Protein AF-A0A368GTR0-F1 (afdb_monomer_lite)

Structure (mmCIF, N/CA/C/O backbone):
data_AF-A0A368GTR0-F1
#
_entry.id   AF-A0A368GTR0-F1
#
loop_
_atom_site.group_PDB
_atom_site.id
_atom_site.type_symbol
_atom_site.label_atom_id
_atom_site.label_alt_id
_atom_site.label_comp_id
_atom_site.label_asym_id
_atom_site.label_entity_id
_atom_site.label_seq_id
_atom_site.pdbx_PDB_ins_code
_atom_site.Cartn_x
_atom_site.Cartn_y
_atom_site.Cartn_z
_atom_site.occupancy
_atom_site.B_iso_or_equiv
_atom_site.auth_seq_id
_atom_site.auth_comp_id
_atom_site.auth_asym_id
_atom_site.auth_atom_id
_atom_site.pdbx_PDB_model_num
ATOM 1 N N . MET A 1 1 ? -4.993 -14.520 -5.373 1.00 55.75 1 MET A N 1
ATOM 2 C CA . MET A 1 1 ? -6.167 -13.980 -4.657 1.00 55.75 1 MET A CA 1
ATOM 3 C C . MET A 1 1 ? -5.636 -13.369 -3.374 1.00 55.75 1 MET A C 1
ATOM 5 O O . MET A 1 1 ? -4.910 -14.067 -2.679 1.00 55.75 1 MET A O 1
ATOM 9 N N . ASN A 1 2 ? -5.884 -12.081 -3.132 1.00 76.06 2 ASN A N 1
ATOM 10 C CA . ASN A 1 2 ? -5.374 -11.380 -1.949 1.00 76.06 2 ASN A CA 1
ATOM 11 C C . ASN A 1 2 ? -6.416 -11.450 -0.828 1.00 76.06 2 ASN A C 1
ATOM 13 O O . ASN A 1 2 ? -7.612 -11.373 -1.110 1.00 76.06 2 ASN A O 1
ATOM 17 N N . ASP A 1 3 ? -5.962 -11.603 0.414 1.00 86.75 3 ASP A N 1
ATOM 18 C CA . ASP A 1 3 ? -6.823 -11.516 1.594 1.00 86.75 3 ASP A CA 1
ATOM 19 C C . ASP A 1 3 ? -7.065 -10.044 1.948 1.00 86.75 3 ASP A C 1
ATOM 21 O O . ASP A 1 3 ? -6.126 -9.303 2.238 1.00 86.75 3 ASP A O 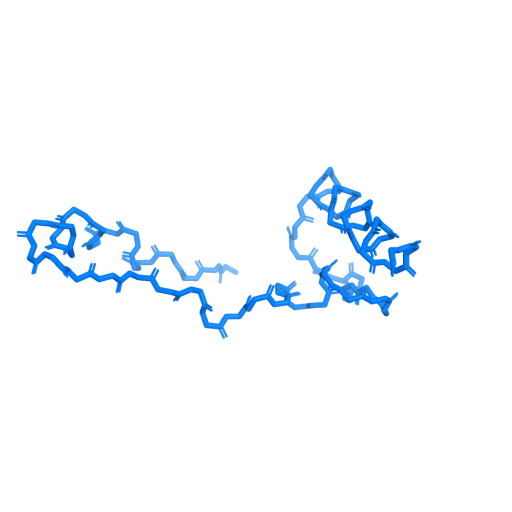1
ATOM 25 N N . ASN A 1 4 ? -8.333 -9.638 1.913 1.00 89.81 4 ASN A N 1
ATOM 26 C CA . ASN A 1 4 ? -8.778 -8.279 2.214 1.00 89.81 4 ASN A CA 1
ATOM 27 C C . ASN A 1 4 ? -9.726 -8.235 3.433 1.00 89.81 4 ASN A C 1
ATOM 29 O O . ASN A 1 4 ? -10.375 -7.213 3.659 1.00 89.81 4 ASN A O 1
ATOM 33 N N . SER A 1 5 ? -9.813 -9.315 4.221 1.00 93.31 5 SER A N 1
ATOM 34 C CA . SER A 1 5 ? -10.751 -9.465 5.351 1.00 93.31 5 SER A CA 1
ATOM 35 C C . SER A 1 5 ? -10.599 -8.388 6.433 1.00 93.31 5 SER A C 1
ATOM 37 O O . SER A 1 5 ? -11.577 -7.985 7.057 1.00 93.31 5 SER A O 1
ATOM 39 N N . VAL A 1 6 ? -9.395 -7.828 6.604 1.00 91.81 6 VAL A N 1
ATOM 40 C CA . VAL A 1 6 ? -9.136 -6.686 7.505 1.00 91.81 6 VAL A CA 1
ATOM 41 C C . VAL A 1 6 ? -10.064 -5.494 7.233 1.00 91.81 6 VAL A C 1
ATOM 43 O O . VAL A 1 6 ? -10.423 -4.776 8.169 1.00 91.81 6 VAL A O 1
ATOM 46 N N . GLY A 1 7 ? -10.481 -5.286 5.978 1.00 93.38 7 GLY A N 1
ATOM 47 C CA . GLY A 1 7 ? -11.373 -4.190 5.594 1.00 93.38 7 GLY A CA 1
ATOM 48 C C . GLY A 1 7 ? -12.714 -4.207 6.335 1.00 93.38 7 GLY A C 1
ATOM 49 O O . GLY A 1 7 ? -13.245 -3.144 6.665 1.00 93.38 7 GLY A O 1
ATOM 50 N N . GLU A 1 8 ? -13.215 -5.395 6.678 1.00 95.88 8 GLU A N 1
ATOM 51 C CA . GLU A 1 8 ? -14.502 -5.597 7.357 1.00 95.88 8 GLU A CA 1
ATOM 52 C C . GLU A 1 8 ? -14.519 -5.026 8.786 1.00 95.88 8 GLU A C 1
ATOM 54 O O . GLU A 1 8 ? -15.575 -4.675 9.310 1.00 95.88 8 GLU A O 1
ATOM 59 N N . PHE A 1 9 ? -13.348 -4.863 9.410 1.00 95.88 9 PHE A N 1
ATOM 60 C CA . PHE A 1 9 ? -13.213 -4.398 10.794 1.00 95.88 9 PHE A CA 1
ATOM 61 C C . PHE A 1 9 ? -12.869 -2.907 10.917 1.00 95.88 9 PHE A C 1
ATOM 63 O O . PHE A 1 9 ? -12.779 -2.383 12.028 1.00 95.88 9 PHE A O 1
ATOM 70 N N . THR A 1 10 ? -12.700 -2.194 9.801 1.00 95.12 10 THR A N 1
ATOM 71 C CA . THR A 1 10 ? -12.241 -0.791 9.793 1.00 95.12 10 THR A CA 1
ATOM 72 C C . THR A 1 10 ? -13.137 0.142 10.616 1.00 95.12 10 THR A C 1
ATOM 74 O O . THR A 1 10 ? -12.625 0.931 11.411 1.00 95.12 10 THR A O 1
ATOM 77 N N . PHE A 1 11 ? -14.463 -0.002 10.521 1.00 95.69 11 PHE A N 1
ATOM 78 C CA . PHE A 1 11 ? -15.421 0.768 11.328 1.00 95.69 11 PHE A CA 1
ATOM 79 C C . PHE A 1 11 ? -15.314 0.463 12.831 1.00 95.69 11 PHE A C 1
ATOM 81 O O . PHE A 1 11 ? -15.347 1.366 13.667 1.00 95.69 11 PHE A O 1
ATOM 88 N N . LEU A 1 12 ? -15.138 -0.814 13.190 1.00 97.50 12 LEU A N 1
ATOM 89 C CA . LEU A 1 12 ? -14.948 -1.234 14.580 1.00 97.50 12 LEU A CA 1
ATOM 90 C C . LEU A 1 12 ? -13.678 -0.615 15.176 1.00 97.50 12 LEU A C 1
ATOM 92 O O . LEU A 1 12 ? -13.703 -0.153 16.317 1.00 97.50 12 LEU A O 1
ATOM 96 N N . PHE A 1 13 ? -12.579 -0.611 14.417 1.00 97.00 13 PHE A N 1
ATOM 97 C CA . PHE A 1 13 ? -11.309 -0.035 14.856 1.00 97.00 13 PHE A CA 1
ATOM 98 C C . PHE A 1 13 ? -11.426 1.471 15.075 1.00 97.00 13 PHE A C 1
ATOM 100 O O . PHE A 1 13 ? -11.057 1.954 16.145 1.00 97.00 13 PHE A O 1
ATOM 107 N N . GLN A 1 14 ? -12.035 2.190 14.129 1.00 96.12 14 GLN A N 1
ATOM 108 C CA . GLN A 1 14 ? -12.269 3.631 14.245 1.00 96.12 14 GLN A CA 1
ATOM 109 C C . GLN A 1 14 ? -13.096 3.982 15.488 1.00 96.12 14 GLN A C 1
ATOM 111 O O . GLN A 1 14 ? -12.675 4.821 16.282 1.00 96.12 14 GLN A O 1
ATOM 116 N N . ASN A 1 15 ? -14.212 3.284 15.727 1.00 97.88 15 ASN A N 1
ATOM 117 C CA . ASN A 1 15 ? -15.070 3.540 16.891 1.00 97.88 15 ASN A CA 1
ATOM 118 C C . ASN A 1 15 ? -14.388 3.258 18.236 1.00 97.88 15 ASN A C 1
ATOM 120 O O . ASN A 1 15 ? -14.791 3.810 19.257 1.00 97.88 15 ASN A O 1
ATOM 124 N N . LYS A 1 16 ? -13.369 2.393 18.255 1.00 97.81 16 LYS A N 1
ATOM 125 C CA . LYS A 1 16 ? -12.577 2.080 19.453 1.00 97.81 16 LYS A CA 1
ATOM 126 C C . LYS A 1 16 ? -11.317 2.939 19.591 1.00 97.81 16 LYS A C 1
ATOM 128 O O . LYS A 1 16 ? -10.552 2.718 20.524 1.00 97.81 16 LYS A O 1
ATOM 133 N N . GLY A 1 17 ? -11.081 3.885 18.679 1.00 97.19 17 GLY A N 1
ATOM 134 C CA . GLY A 1 17 ? -9.858 4.691 18.664 1.00 97.19 17 GLY A CA 1
ATOM 135 C C . GLY A 1 17 ? -8.597 3.883 18.337 1.00 97.19 17 GLY A C 1
ATOM 136 O O . GLY A 1 17 ? -7.505 4.246 18.765 1.00 97.19 17 GLY A O 1
ATOM 137 N N . ILE A 1 18 ? -8.735 2.773 17.607 1.00 97.81 18 ILE A N 1
ATOM 138 C CA . ILE A 1 18 ? 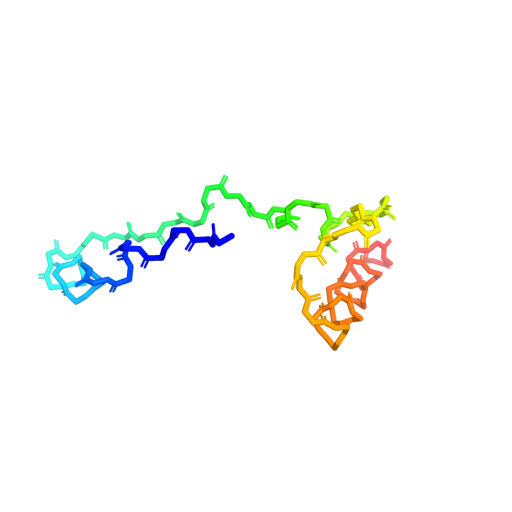-7.627 1.903 17.205 1.00 97.81 18 ILE A CA 1
ATOM 139 C C . ILE A 1 18 ? -7.139 2.332 15.818 1.00 97.81 18 ILE A C 1
ATOM 141 O O . ILE A 1 18 ? -7.894 2.303 14.845 1.00 97.81 18 ILE A O 1
ATOM 145 N N . GLY A 1 19 ? -5.863 2.709 15.722 1.00 94.19 19 GLY A N 1
ATOM 146 C CA . GLY A 1 19 ? -5.208 3.005 14.448 1.00 94.19 19 GLY A CA 1
ATOM 147 C C . GLY A 1 19 ? -4.831 1.736 13.680 1.00 94.19 19 GLY A C 1
ATOM 148 O O . GLY A 1 19 ? -4.414 0.743 14.274 1.00 94.19 19 GLY A O 1
ATOM 149 N N . VAL A 1 20 ? -4.938 1.784 12.350 1.00 93.19 20 VAL A N 1
ATOM 150 C CA . VAL A 1 20 ? -4.482 0.720 11.443 1.00 93.19 20 VAL A CA 1
ATOM 151 C C . VAL A 1 20 ? -3.276 1.231 10.665 1.00 93.19 20 VAL A C 1
ATOM 153 O O . VAL A 1 20 ? -3.337 2.300 10.061 1.00 93.19 20 VAL A O 1
ATOM 156 N N . LEU A 1 21 ? -2.189 0.461 10.672 1.00 91.12 21 LEU A N 1
ATOM 157 C CA . LEU A 1 21 ? -0.960 0.776 9.948 1.00 91.12 21 LEU A CA 1
ATOM 158 C C . LEU A 1 21 ? -0.674 -0.301 8.898 1.00 91.12 21 LEU A C 1
ATOM 160 O O . LEU A 1 21 ? -0.873 -1.491 9.145 1.00 91.12 21 LEU A O 1
ATOM 164 N N . ASN A 1 22 ? -0.200 0.114 7.723 1.00 88.38 22 ASN A N 1
ATOM 165 C CA . ASN A 1 22 ? 0.204 -0.812 6.671 1.00 88.38 22 ASN A CA 1
ATOM 166 C C . ASN A 1 22 ? 1.517 -1.520 7.059 1.00 88.38 22 ASN A C 1
ATOM 168 O O . ASN A 1 22 ? 2.559 -0.878 7.169 1.00 88.38 22 ASN A O 1
ATOM 172 N N . GLY A 1 23 ? 1.468 -2.844 7.235 1.00 89.31 23 GLY A N 1
ATOM 173 C CA . GLY A 1 23 ? 2.640 -3.669 7.554 1.00 89.31 23 GLY A CA 1
ATOM 174 C C . GLY A 1 23 ? 3.560 -3.977 6.363 1.00 89.31 23 GLY A C 1
ATOM 175 O O . GLY A 1 23 ? 4.674 -4.451 6.564 1.00 89.31 23 GLY A O 1
ATOM 176 N N . SER A 1 24 ? 3.128 -3.706 5.128 1.00 88.81 24 SER A N 1
ATOM 177 C CA . SER A 1 24 ? 3.930 -3.851 3.907 1.00 88.81 24 SER A CA 1
ATOM 178 C C . SER A 1 24 ? 3.987 -2.515 3.156 1.00 88.81 24 SER A C 1
ATOM 180 O O . SER A 1 24 ? 3.348 -2.343 2.113 1.00 88.81 24 SER A O 1
ATOM 182 N N . PRO A 1 25 ? 4.750 -1.534 3.672 1.00 86.19 25 PRO A N 1
ATOM 183 C CA . PRO A 1 25 ? 4.777 -0.189 3.101 1.00 86.19 25 PRO A CA 1
ATOM 184 C C . PRO A 1 25 ? 5.348 -0.164 1.680 1.00 86.19 25 PRO A C 1
ATOM 186 O O . PRO A 1 25 ? 5.012 0.719 0.905 1.00 86.19 25 PRO A O 1
ATOM 189 N N . LEU A 1 26 ? 6.172 -1.150 1.312 1.00 92.69 26 LEU A N 1
ATOM 190 C CA . LEU A 1 26 ? 6.842 -1.201 0.011 1.00 92.69 26 LEU A CA 1
ATOM 191 C C . LEU A 1 26 ? 6.028 -1.900 -1.082 1.00 92.69 26 LEU A C 1
ATOM 193 O O . LEU A 1 26 ? 6.486 -1.967 -2.222 1.00 92.69 26 LEU A O 1
ATOM 197 N N . SER A 1 27 ? 4.847 -2.435 -0.749 1.00 92.38 27 SER A N 1
ATOM 198 C CA . SER A 1 27 ? 3.911 -3.038 -1.708 1.00 92.38 27 SER A CA 1
ATOM 199 C C . SER A 1 27 ? 4.594 -4.018 -2.675 1.00 92.38 27 SER A C 1
ATOM 201 O O . SER A 1 27 ? 4.537 -3.865 -3.891 1.00 92.38 27 SER A O 1
ATOM 203 N N . MET A 1 28 ? 5.317 -4.996 -2.115 1.00 93.31 28 MET A N 1
ATOM 204 C CA . MET A 1 28 ? 6.060 -6.020 -2.871 1.00 93.31 28 MET A CA 1
ATOM 205 C C . MET A 1 28 ? 7.063 -5.465 -3.905 1.00 93.31 28 MET A C 1
ATOM 207 O O . MET A 1 28 ? 7.300 -6.084 -4.942 1.00 93.31 28 MET A O 1
ATOM 211 N N . GLY A 1 29 ? 7.672 -4.313 -3.617 1.00 94.81 29 GLY A N 1
ATOM 212 C CA . GLY A 1 29 ? 8.703 -3.698 -4.458 1.00 94.81 29 GLY A CA 1
ATOM 213 C C . GLY A 1 29 ? 8.194 -2.572 -5.355 1.00 94.81 29 GLY A C 1
ATOM 214 O O . GLY A 1 29 ? 9.014 -1.888 -5.961 1.00 94.81 29 GLY A O 1
ATOM 215 N N . LEU A 1 30 ? 6.878 -2.327 -5.407 1.00 96.19 30 LEU A N 1
ATOM 216 C CA . LEU A 1 30 ? 6.288 -1.219 -6.171 1.00 96.19 30 LEU A CA 1
ATOM 217 C C . LEU A 1 30 ? 6.886 0.144 -5.815 1.00 96.19 30 LEU A C 1
ATOM 219 O O . LEU A 1 30 ? 7.066 0.969 -6.701 1.00 96.19 30 LEU A O 1
ATOM 223 N N . LEU A 1 31 ? 7.183 0.366 -4.533 1.00 95.81 31 LEU A N 1
ATOM 224 C CA . LEU A 1 31 ? 7.726 1.629 -4.024 1.00 95.81 31 LEU A CA 1
ATOM 225 C C . LEU A 1 31 ? 9.237 1.549 -3.767 1.00 95.81 31 LEU A C 1
ATOM 227 O O . LEU A 1 31 ? 9.753 2.152 -2.830 1.00 95.81 31 LEU A O 1
ATOM 231 N N . THR A 1 32 ? 9.946 0.758 -4.569 1.00 94.56 32 THR A N 1
ATOM 232 C CA . THR A 1 32 ? 11.404 0.601 -4.494 1.00 94.56 32 THR A CA 1
ATOM 233 C C . THR A 1 32 ? 12.025 0.819 -5.864 1.00 94.56 32 THR A C 1
ATOM 235 O O . THR A 1 32 ? 11.388 0.530 -6.872 1.00 94.56 32 THR A O 1
ATOM 238 N N . GLU A 1 33 ? 13.286 1.249 -5.917 1.00 92.50 33 GLU A N 1
ATOM 239 C CA . GLU A 1 33 ? 13.998 1.499 -7.185 1.00 92.50 33 GLU A CA 1
ATOM 240 C C . GLU A 1 33 ? 14.079 0.258 -8.080 1.00 92.50 33 GLU A C 1
ATOM 242 O O . GLU A 1 33 ? 14.005 0.343 -9.302 1.00 92.50 33 GLU A O 1
ATOM 247 N N . ARG A 1 34 ? 14.199 -0.923 -7.462 1.00 93.88 34 ARG A N 1
ATOM 248 C CA . ARG A 1 34 ? 14.243 -2.208 -8.170 1.00 93.88 34 ARG A CA 1
ATOM 249 C C . ARG A 1 34 ? 12.913 -2.544 -8.857 1.00 93.88 34 ARG A C 1
ATOM 251 O O . ARG A 1 34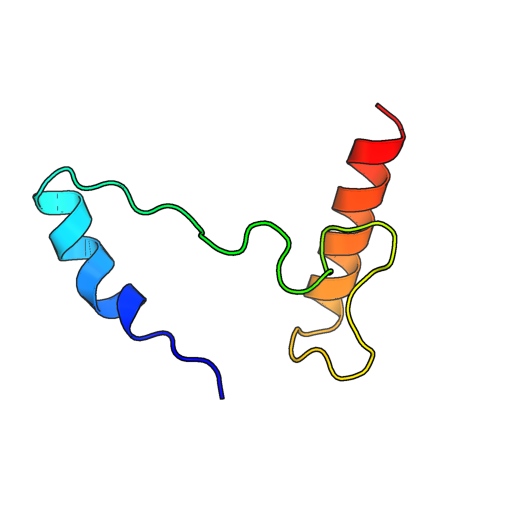 ? 12.907 -3.332 -9.801 1.00 93.88 34 ARG A O 1
ATOM 258 N N . GLY A 1 35 ? 11.812 -1.977 -8.374 1.00 93.06 35 GLY A N 1
ATOM 259 C CA . GLY A 1 35 ? 10.469 -2.256 -8.857 1.00 93.06 35 GLY A CA 1
ATOM 260 C C . GLY A 1 35 ? 9.922 -3.631 -8.446 1.00 93.06 35 GLY A C 1
ATOM 261 O O . GLY A 1 35 ? 10.604 -4.444 -7.806 1.00 93.06 35 GLY A O 1
ATOM 262 N N . PRO A 1 36 ? 8.651 -3.899 -8.789 1.00 95.62 36 PRO A N 1
ATOM 263 C CA . PRO A 1 36 ? 7.978 -5.151 -8.471 1.00 95.62 36 PRO A CA 1
ATOM 264 C C . PRO A 1 36 ? 8.405 -6.290 -9.423 1.00 95.62 36 PRO A C 1
ATOM 266 O O . PRO A 1 36 ? 8.923 -6.042 -10.513 1.00 95.62 36 PRO A O 1
ATOM 269 N N . PRO A 1 37 ? 8.149 -7.563 -9.073 1.00 93.88 37 PRO A N 1
ATOM 270 C CA . PRO A 1 37 ? 8.351 -8.683 -9.993 1.00 93.88 37 PRO A CA 1
ATOM 271 C C . PRO A 1 37 ? 7.407 -8.614 -11.218 1.00 93.88 37 PRO A C 1
ATOM 273 O O . PRO A 1 37 ? 6.306 -8.072 -11.108 1.00 93.88 37 PRO A O 1
ATOM 276 N N . PRO A 1 38 ? 7.749 -9.240 -12.366 1.00 92.44 38 PRO A N 1
ATOM 277 C CA . PRO A 1 38 ? 6.923 -9.180 -13.584 1.00 92.44 38 PRO A CA 1
ATOM 278 C C . PRO A 1 38 ? 5.491 -9.710 -13.419 1.00 92.44 38 PRO A C 1
ATOM 280 O O . PRO A 1 38 ? 4.574 -9.259 -14.096 1.00 92.44 38 PRO A O 1
ATOM 283 N N . TRP A 1 39 ? 5.291 -10.661 -12.503 1.00 93.00 39 TRP A N 1
ATOM 284 C CA . TRP A 1 39 ? 3.995 -11.278 -12.203 1.00 93.00 39 TRP A CA 1
ATOM 285 C C . TRP A 1 39 ? 3.155 -10.491 -11.185 1.00 93.00 39 TRP A C 1
ATOM 287 O O . TRP A 1 39 ? 2.131 -10.989 -10.717 1.00 93.00 39 TRP A O 1
ATOM 297 N N . HIS A 1 40 ? 3.581 -9.287 -10.796 1.00 94.00 40 HIS A N 1
ATOM 298 C CA . HIS A 1 40 ? 2.892 -8.505 -9.777 1.00 94.00 40 HIS A CA 1
ATOM 299 C C . HIS A 1 40 ? 1.425 -8.226 -10.167 1.00 94.00 40 HIS A C 1
ATOM 301 O O . HIS A 1 40 ? 1.172 -7.748 -11.275 1.00 94.00 40 HIS A O 1
ATOM 307 N N . PRO A 1 41 ? 0.453 -8.463 -9.262 1.00 92.81 41 PRO A N 1
ATOM 308 C CA . PRO A 1 41 ? -0.973 -8.448 -9.599 1.00 92.81 41 PRO A CA 1
ATOM 309 C C . PRO A 1 41 ? -1.564 -7.044 -9.786 1.00 92.81 41 PRO A C 1
ATOM 311 O O . PRO A 1 41 ? -2.706 -6.916 -10.219 1.00 92.81 41 PRO A O 1
ATOM 314 N N . ALA A 1 42 ? -0.827 -5.992 -9.419 1.00 93.69 42 ALA A N 1
ATOM 315 C CA . ALA A 1 42 ? -1.301 -4.621 -9.584 1.00 93.69 42 ALA A CA 1
ATOM 316 C C . ALA A 1 42 ? -1.559 -4.287 -11.067 1.00 93.69 42 ALA A C 1
ATOM 318 O O . ALA A 1 42 ? -0.754 -4.661 -11.922 1.00 93.69 42 ALA A O 1
ATOM 319 N N . PRO A 1 43 ? 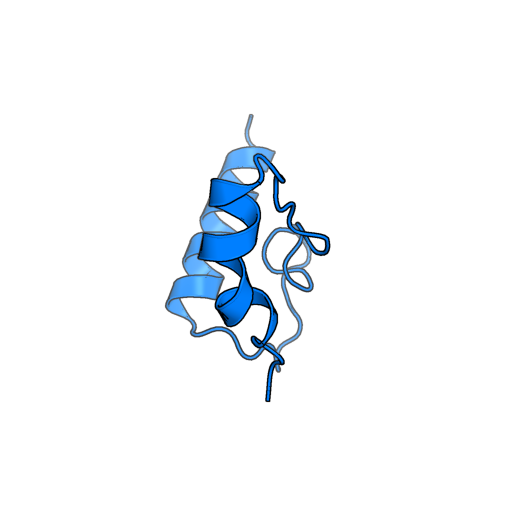-2.630 -3.538 -11.372 1.00 95.06 43 PRO A N 1
ATOM 320 C CA . PRO A 1 43 ? -2.838 -2.959 -12.693 1.00 95.06 43 PRO A CA 1
ATOM 321 C C . PRO A 1 43 ? -1.684 -2.040 -13.103 1.00 95.06 43 PRO A C 1
ATOM 323 O O . PRO A 1 43 ? -1.036 -1.430 -12.249 1.00 95.06 43 PRO A O 1
ATOM 326 N N . ASP A 1 44 ? -1.471 -1.871 -14.405 1.00 95.25 44 ASP A N 1
ATOM 327 C CA . ASP A 1 44 ? -0.323 -1.104 -14.902 1.00 95.25 44 ASP A CA 1
ATOM 328 C C . ASP A 1 44 ? -0.364 0.365 -14.473 1.00 95.25 44 ASP A C 1
ATOM 330 O O . ASP A 1 44 ? 0.651 0.893 -14.037 1.00 95.25 44 ASP A O 1
ATOM 334 N N . PHE A 1 45 ? -1.541 0.999 -14.430 1.00 96.69 45 PHE A N 1
ATOM 335 C CA . PHE A 1 45 ? -1.652 2.381 -13.945 1.00 96.69 45 PHE A CA 1
ATOM 336 C C . PHE A 1 45 ? -1.196 2.553 -12.480 1.00 96.69 45 PHE A C 1
ATOM 338 O O . PHE A 1 45 ? -0.690 3.612 -12.116 1.00 96.69 45 PHE A O 1
ATOM 345 N N . ILE A 1 46 ? -1.336 1.516 -11.640 1.00 96.81 46 ILE A N 1
ATOM 346 C CA . ILE A 1 46 ? -0.828 1.522 -10.259 1.00 96.81 46 ILE A CA 1
ATOM 347 C C . ILE A 1 46 ? 0.694 1.359 -10.246 1.00 96.81 46 ILE A C 1
ATOM 349 O O . ILE A 1 46 ? 1.367 2.030 -9.462 1.00 96.81 46 ILE A O 1
ATOM 353 N N . LYS A 1 47 ? 1.243 0.492 -11.109 1.00 95.94 47 LYS A N 1
ATOM 354 C CA . LYS A 1 47 ? 2.697 0.323 -11.259 1.00 95.94 47 LYS A CA 1
ATOM 355 C C . LYS A 1 47 ? 3.354 1.636 -11.684 1.00 95.94 47 LYS A C 1
ATOM 357 O O . LYS A 1 47 ? 4.305 2.058 -11.036 1.00 95.94 47 LYS A O 1
ATOM 362 N N . GLU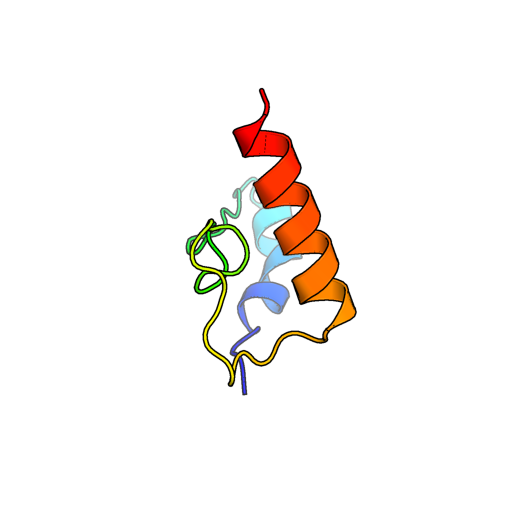 A 1 48 ? 2.791 2.310 -12.685 1.00 96.00 48 GLU A N 1
ATOM 363 C CA . GLU A 1 48 ? 3.301 3.591 -13.188 1.00 96.00 48 GLU A CA 1
ATOM 364 C C .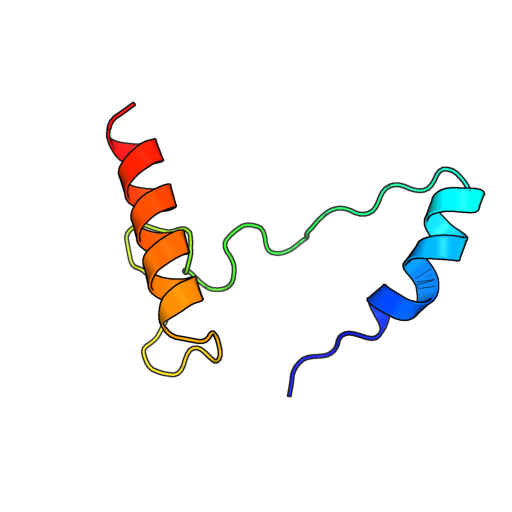 GLU A 1 48 ? 3.233 4.703 -12.138 1.00 96.00 48 GLU A C 1
ATOM 366 O O . GLU A 1 48 ? 4.209 5.418 -11.919 1.00 96.00 48 GLU A O 1
ATOM 371 N N . ALA A 1 49 ? 2.108 4.824 -11.423 1.00 97.19 49 ALA A N 1
ATOM 372 C CA . ALA A 1 49 ? 1.985 5.805 -10.347 1.00 97.19 49 ALA A CA 1
ATOM 373 C C . ALA A 1 49 ? 2.994 5.552 -9.213 1.00 97.19 49 ALA A C 1
ATOM 375 O O . ALA A 1 49 ? 3.581 6.494 -8.681 1.00 97.19 49 ALA A O 1
ATOM 376 N N . SER A 1 50 ? 3.224 4.281 -8.866 1.00 96.69 50 SER A N 1
ATOM 377 C CA . SER A 1 50 ? 4.204 3.898 -7.841 1.00 96.69 50 SER A CA 1
ATOM 378 C C . SER A 1 50 ? 5.631 4.221 -8.284 1.00 96.69 50 SER A C 1
ATOM 380 O O . SER A 1 50 ? 6.388 4.802 -7.512 1.00 96.69 50 SER A O 1
ATOM 382 N N . LEU A 1 51 ? 5.969 3.935 -9.546 1.00 95.62 51 LEU A N 1
ATOM 383 C CA . LEU A 1 51 ? 7.268 4.269 -10.128 1.00 95.62 51 LEU A CA 1
ATOM 384 C C . LEU A 1 51 ? 7.515 5.784 -10.124 1.00 95.62 51 LEU A C 1
ATOM 386 O O . LEU A 1 51 ? 8.584 6.233 -9.710 1.00 95.62 51 LEU A O 1
ATOM 390 N N . ALA A 1 52 ? 6.515 6.579 -10.515 1.00 95.88 52 ALA A N 1
ATOM 391 C CA . ALA A 1 52 ? 6.598 8.037 -10.476 1.00 95.88 52 ALA A CA 1
ATOM 392 C C . ALA A 1 52 ? 6.837 8.565 -9.050 1.00 95.88 52 ALA A C 1
ATOM 394 O O . ALA A 1 52 ? 7.671 9.450 -8.853 1.00 95.88 52 ALA A O 1
ATOM 395 N N . ALA A 1 53 ? 6.155 7.996 -8.050 1.00 96.00 53 ALA A N 1
ATOM 396 C CA . ALA A 1 53 ? 6.365 8.341 -6.645 1.00 96.00 53 ALA A CA 1
ATOM 397 C C . ALA A 1 53 ? 7.777 7.966 -6.161 1.00 96.00 53 ALA A C 1
ATOM 399 O O . ALA A 1 53 ? 8.438 8.777 -5.516 1.00 96.00 53 ALA A O 1
ATOM 400 N N . THR A 1 54 ? 8.274 6.777 -6.514 1.00 95.94 54 THR A N 1
ATOM 401 C CA . THR A 1 54 ? 9.652 6.369 -6.207 1.00 95.94 54 THR A CA 1
ATOM 402 C C . THR A 1 54 ? 10.666 7.327 -6.828 1.00 95.94 54 THR A C 1
ATOM 404 O O . THR A 1 54 ? 11.581 7.765 -6.139 1.00 95.94 54 THR A O 1
ATOM 407 N N . HIS A 1 55 ? 10.480 7.719 -8.091 1.00 94.69 55 HIS A N 1
ATOM 408 C CA . HIS A 1 55 ? 11.351 8.690 -8.758 1.00 94.69 55 HIS A CA 1
ATOM 409 C C . HIS A 1 55 ? 11.336 10.056 -8.072 1.00 94.69 55 HIS A C 1
ATOM 411 O O . HIS A 1 55 ? 12.393 10.653 -7.889 1.00 94.69 55 HIS A O 1
ATOM 417 N N . TYR A 1 56 ? 10.163 10.534 -7.653 1.00 95.50 56 TYR A N 1
ATOM 418 C CA . TYR A 1 56 ? 10.043 11.796 -6.928 1.00 95.50 56 TYR A CA 1
ATOM 419 C C . TYR A 1 56 ? 10.888 11.805 -5.645 1.00 95.50 56 TYR A C 1
ATOM 421 O O . TYR A 1 56 ? 11.611 12.765 -5.397 1.00 95.50 56 TYR A O 1
ATOM 429 N N . CYS A 1 57 ? 10.855 10.719 -4.869 1.00 93.69 57 CYS A N 1
ATOM 430 C CA . CYS A 1 57 ? 11.590 10.609 -3.606 1.00 93.69 57 CYS A CA 1
ATOM 431 C C . CYS A 1 57 ? 13.104 10.380 -3.759 1.00 93.69 57 CYS A C 1
ATOM 433 O O . CYS A 1 57 ? 13.826 10.497 -2.774 1.00 93.69 57 CYS A O 1
ATOM 435 N N . MET A 1 58 ? 13.595 10.035 -4.952 1.00 88.94 58 MET A N 1
ATOM 436 C CA . MET A 1 58 ? 15.036 9.881 -5.206 1.00 88.94 58 MET A CA 1
ATOM 437 C C . MET A 1 58 ? 15.728 11.196 -5.578 1.00 88.94 58 MET A C 1
ATOM 439 O O . MET A 1 58 ? 16.948 11.296 -5.484 1.00 88.94 58 MET A O 1
ATOM 443 N N . VAL A 1 59 ? 14.967 12.184 -6.054 1.00 75.19 59 VAL A N 1
ATOM 444 C CA . VAL A 1 59 ? 15.502 13.459 -6.565 1.00 75.19 59 VAL A CA 1
ATOM 445 C C . VAL A 1 59 ? 15.476 14.562 -5.493 1.00 75.19 59 VAL A C 1
ATOM 447 O O . VAL A 1 59 ? 15.957 15.669 -5.731 1.00 75.19 59 VAL A O 1
ATOM 450 N N . SER A 1 60 ? 14.928 14.266 -4.312 1.00 54.78 60 SER A N 1
ATOM 451 C CA . SER A 1 60 ? 14.831 15.170 -3.157 1.00 54.78 60 SER A CA 1
ATOM 452 C C . SER A 1 60 ? 16.035 15.114 -2.225 1.00 54.78 60 SER A C 1
ATOM 454 O O . SER A 1 60 ? 16.488 13.986 -1.934 1.00 54.78 60 SER A O 1
#

InterPro domains:
  IPR020471 Aldo-keto reductase [PTHR42686] (2-57)

pLDDT: mean 92.21, std 8.07, range [54.78, 97.88]

Foldseek 3Di:
DDDPVVVVCPVVCVVVVHDDDDPCPCQQPLQPPVHHDPPRPDDVVSSVVSNVNNVVVVVD

Secondary structure (DSSP, 8-state):
----GGGGGHHHHHHTT-----S-TTGGGTTSTT---TT--S-HHHHHHHHHHHHHHH--

Radius of gyration: 14.77 Å; chains: 1; bounding box: 31×29×34 Å

Organism: Ancylostoma caninum (NCBI:txid29170)

Sequence (60 aa):
MNDNSVGEFTFLFQNKGIGVLNGSPLSMGLLTERGPPPWHPAPDFIKEASLAATHYCMVS